Protein AF-A0A1I1FML8-F1 (afdb_monomer)

Radius of gyration: 13.12 Å; Cα contacts (8 Å, |Δi|>4): 53; chains: 1; bounding box: 28×18×33 Å

Secondary structure (DSSP, 8-state):
--BSSTT-PBPPPPPHHHHHHHHHHHHHHHHHHT--GGG---HHHHS---TTTTTT---

Solvent-accessible surface area (backbone atoms only — not comparable to full-atom values): 3674 Å² total; per-residue (Å²): 115,72,49,68,57,92,88,57,40,44,51,66,76,62,49,72,69,56,30,56,53,43,29,52,51,51,50,53,50,26,66,75,67,71,49,59,74,90,78,64,74,59,61,55,79,82,39,99,54,45,78,42,58,70,66,62,61,54,113

Foldseek 3Di:
DWDDDPQATADDAQDPVRLVVVVVVVVVVCVVVVNDPVPDDFPVVPDVGHPNHCVRRDD

Sequence (59 aa):
MAIGPKNKEVYEDVTAAQNSSLDWLISELMDTFAVAAREVYRHPDISYKNLTEARTAKW

pLDDT: mean 85.26, std 10.11, range [60.38, 98.06]

Mean predicted aligned error: 5.5 Å

Structure (mmCIF, N/CA/C/O backbone):
data_AF-A0A1I1FML8-F1
#
_entry.id   AF-A0A1I1FML8-F1
#
loop_
_atom_site.group_PDB
_atom_site.id
_atom_site.type_symbol
_atom_site.label_atom_id
_atom_site.label_alt_id
_atom_site.label_comp_id
_atom_site.label_asym_id
_atom_site.label_entity_id
_atom_site.label_seq_id
_atom_site.pdbx_PDB_ins_code
_atom_site.Cartn_x
_atom_site.Cartn_y
_atom_site.Cartn_z
_atom_site.occupancy
_atom_site.B_iso_or_equiv
_atom_site.auth_seq_id
_atom_site.auth_comp_id
_atom_site.auth_asym_id
_atom_site.auth_atom_id
_atom_site.pdbx_PDB_model_num
ATOM 1 N N . MET A 1 1 ? 15.721 3.759 -8.806 1.00 60.38 1 MET A N 1
ATOM 2 C CA . MET A 1 1 ? 15.976 4.835 -9.810 1.00 60.38 1 MET A CA 1
ATOM 3 C C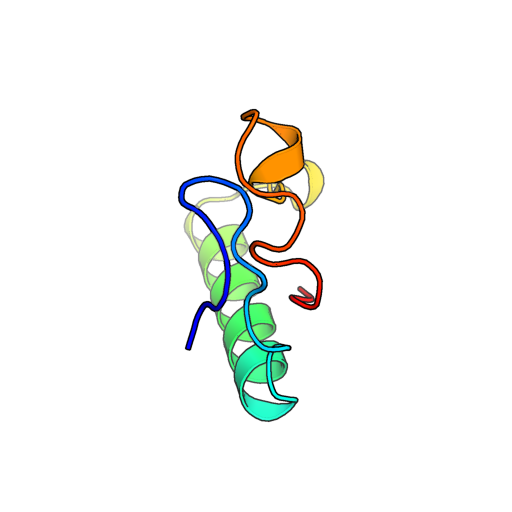 . MET A 1 1 ? 15.064 4.630 -11.019 1.00 60.38 1 MET A C 1
ATOM 5 O O . MET A 1 1 ? 14.918 3.493 -11.442 1.00 60.38 1 MET A O 1
ATOM 9 N N . ALA A 1 2 ? 14.438 5.685 -11.559 1.00 76.12 2 ALA A N 1
ATOM 10 C CA . ALA A 1 2 ? 13.559 5.574 -12.729 1.00 76.12 2 ALA A CA 1
ATOM 11 C C . ALA A 1 2 ? 14.365 5.718 -14.031 1.00 76.12 2 ALA A C 1
ATOM 13 O O . ALA A 1 2 ? 15.172 6.641 -14.150 1.00 76.12 2 ALA A O 1
ATOM 14 N N . ILE A 1 3 ? 14.170 4.809 -14.986 1.00 82.44 3 ILE A N 1
ATOM 15 C CA . ILE A 1 3 ? 14.912 4.778 -16.257 1.00 82.44 3 ILE A CA 1
ATOM 16 C C . ILE A 1 3 ? 13.967 4.915 -17.450 1.00 82.44 3 ILE A C 1
ATOM 18 O O . ILE A 1 3 ? 12.935 4.256 -17.499 1.00 82.44 3 ILE A O 1
ATOM 22 N N . GLY A 1 4 ? 14.319 5.733 -18.441 1.00 81.75 4 GLY A N 1
ATOM 23 C CA . GLY A 1 4 ? 13.543 5.874 -19.677 1.00 81.75 4 GLY A CA 1
ATOM 24 C C . GLY A 1 4 ? 13.223 7.323 -20.051 1.00 81.75 4 GLY A C 1
ATOM 25 O O . GLY A 1 4 ? 13.673 8.252 -19.379 1.00 81.75 4 GLY A O 1
ATOM 26 N N . PRO A 1 5 ? 12.492 7.533 -21.161 1.00 79.44 5 PRO A N 1
ATOM 27 C CA . PRO A 1 5 ? 12.100 8.864 -21.600 1.00 79.44 5 PRO A CA 1
ATOM 28 C C . PRO A 1 5 ? 11.062 9.472 -20.653 1.00 79.44 5 PRO A C 1
ATOM 30 O O . PRO A 1 5 ? 10.293 8.753 -20.018 1.00 79.44 5 PRO A O 1
ATOM 33 N N . LYS A 1 6 ?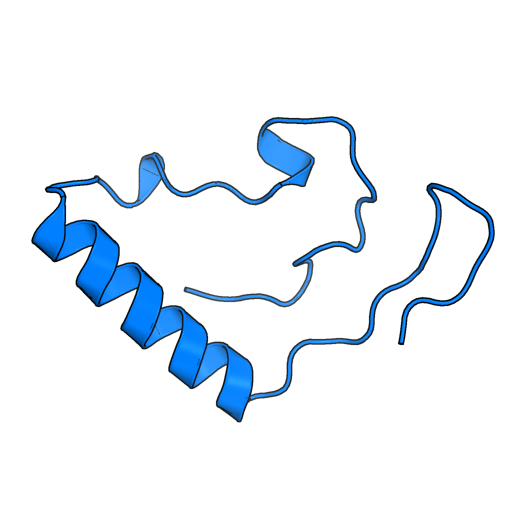 11.022 10.807 -20.607 1.00 77.44 6 LY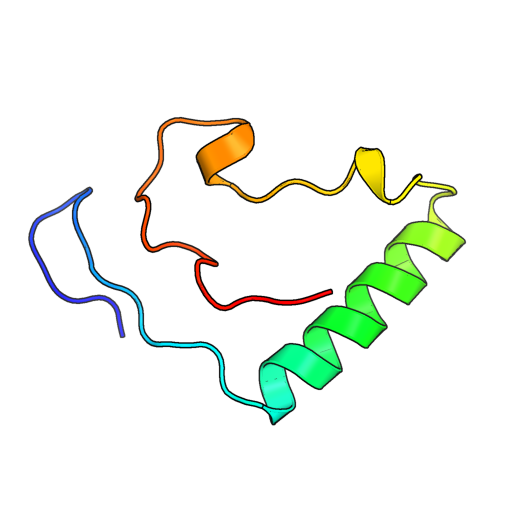S A N 1
ATOM 34 C CA . LYS A 1 6 ? 10.101 11.570 -19.757 1.00 77.44 6 LYS A CA 1
ATOM 35 C C . LYS A 1 6 ? 8.648 11.112 -19.952 1.00 77.44 6 LYS A C 1
ATOM 37 O O . LYS A 1 6 ? 8.178 11.072 -21.091 1.00 77.44 6 LYS A O 1
ATOM 42 N N . ASN A 1 7 ? 7.940 10.835 -18.858 1.00 72.19 7 ASN A N 1
ATOM 43 C CA . ASN A 1 7 ? 6.569 10.296 -18.824 1.00 72.19 7 ASN A CA 1
ATOM 44 C C . ASN A 1 7 ? 6.414 8.875 -19.403 1.00 72.19 7 ASN A C 1
ATOM 46 O O . ASN A 1 7 ? 5.324 8.518 -19.861 1.00 72.19 7 ASN A O 1
ATOM 50 N N . LYS A 1 8 ? 7.500 8.094 -19.445 1.00 77.31 8 LYS A N 1
ATOM 51 C CA . LYS A 1 8 ? 7.518 6.654 -19.772 1.00 77.31 8 LYS A CA 1
ATOM 52 C C . LYS A 1 8 ? 8.609 5.917 -18.990 1.00 77.31 8 LYS A C 1
ATOM 54 O O . LYS A 1 8 ? 9.148 4.911 -19.455 1.00 77.31 8 LYS A O 1
ATOM 59 N N . GLU A 1 9 ? 8.992 6.455 -17.843 1.00 85.75 9 GLU A N 1
ATOM 60 C CA . GLU A 1 9 ? 10.044 5.898 -17.015 1.00 85.75 9 GLU A CA 1
ATOM 61 C C . GLU A 1 9 ? 9.599 4.562 -16.412 1.00 85.75 9 GLU A C 1
ATOM 63 O O . GLU A 1 9 ? 8.448 4.372 -16.027 1.00 85.75 9 GLU A O 1
ATOM 68 N N . VAL A 1 10 ? 10.523 3.615 -16.305 1.00 79.69 10 VAL A N 1
ATOM 69 C CA . VAL A 1 10 ? 10.331 2.363 -15.581 1.00 79.69 10 VAL A CA 1
ATOM 70 C C . VAL A 1 10 ? 10.932 2.540 -14.198 1.00 79.69 10 VAL A C 1
ATOM 72 O O . VAL A 1 10 ? 12.127 2.807 -14.062 1.00 79.69 10 VAL A O 1
ATOM 75 N N . TYR A 1 11 ? 10.084 2.419 -13.182 1.00 81.88 11 TYR A N 1
ATOM 76 C CA . TYR A 1 11 ? 10.488 2.449 -11.783 1.00 81.88 11 TYR A CA 1
ATOM 77 C C . TYR A 1 11 ? 10.909 1.053 -11.331 1.00 81.88 11 TYR A C 1
ATOM 79 O O . TYR A 1 11 ? 10.449 0.045 -11.870 1.00 81.88 11 TYR A O 1
ATOM 87 N N . GLU A 1 12 ? 11.811 1.010 -10.356 1.00 85.31 12 GLU A N 1
ATOM 88 C CA . GLU A 1 12 ? 12.236 -0.242 -9.741 1.00 85.31 12 GLU A CA 1
ATOM 89 C C . GLU A 1 12 ? 11.096 -0.890 -8.960 1.00 85.31 12 GLU A C 1
ATOM 91 O O . GLU A 1 12 ? 10.172 -0.217 -8.493 1.00 85.31 12 GLU A O 1
ATOM 96 N N . ASP A 1 13 ? 11.171 -2.208 -8.819 1.00 86.75 13 ASP A N 1
ATOM 97 C CA . ASP A 1 13 ? 10.182 -2.927 -8.040 1.00 86.75 13 ASP A CA 1
ATOM 98 C C . ASP A 1 13 ? 10.375 -2.655 -6.542 1.00 86.75 13 ASP A C 1
ATOM 100 O O . ASP A 1 13 ? 11.495 -2.558 -6.035 1.00 86.75 13 ASP A O 1
ATOM 104 N N . VAL A 1 14 ? 9.256 -2.548 -5.826 1.00 88.62 14 VAL A N 1
ATOM 105 C CA . VAL A 1 14 ? 9.245 -2.331 -4.379 1.00 88.62 14 VAL A CA 1
ATOM 106 C C . VAL A 1 14 ? 9.809 -3.570 -3.684 1.00 88.62 14 VAL A C 1
ATOM 108 O O . VAL A 1 14 ? 9.374 -4.698 -3.933 1.00 88.62 14 VAL A O 1
ATOM 111 N N . THR A 1 15 ? 10.776 -3.374 -2.790 1.00 92.88 15 THR A N 1
ATOM 112 C CA . THR A 1 15 ? 11.357 -4.478 -2.012 1.00 92.88 15 THR A CA 1
ATOM 113 C C . THR A 1 15 ? 10.332 -5.081 -1.045 1.00 92.88 15 THR A C 1
ATOM 115 O O . THR A 1 15 ? 9.332 -4.453 -0.692 1.00 92.88 15 THR A O 1
ATOM 118 N N . ALA A 1 16 ? 10.590 -6.297 -0.554 1.00 93.00 16 ALA A N 1
ATOM 119 C CA . ALA A 1 16 ? 9.714 -6.945 0.426 1.00 93.00 16 ALA A CA 1
ATOM 120 C C . ALA A 1 16 ? 9.535 -6.101 1.702 1.00 93.00 16 ALA A C 1
ATOM 122 O O . ALA A 1 16 ? 8.410 -5.898 2.144 1.00 93.00 16 ALA A O 1
ATOM 123 N N . ALA A 1 17 ? 10.629 -5.552 2.243 1.00 95.00 17 ALA A N 1
ATOM 124 C CA . ALA A 1 17 ? 10.585 -4.721 3.446 1.00 95.00 17 ALA A CA 1
ATOM 125 C C . ALA A 1 17 ? 9.773 -3.435 3.234 1.00 95.00 17 ALA A C 1
ATOM 127 O O . ALA A 1 17 ? 8.979 -3.063 4.090 1.00 95.00 17 ALA A O 1
ATOM 128 N N . GLN A 1 18 ? 9.919 -2.789 2.073 1.00 93.44 18 GLN A N 1
ATOM 129 C CA . GLN A 1 18 ? 9.136 -1.598 1.738 1.00 93.44 18 GLN A CA 1
ATOM 130 C C . GLN A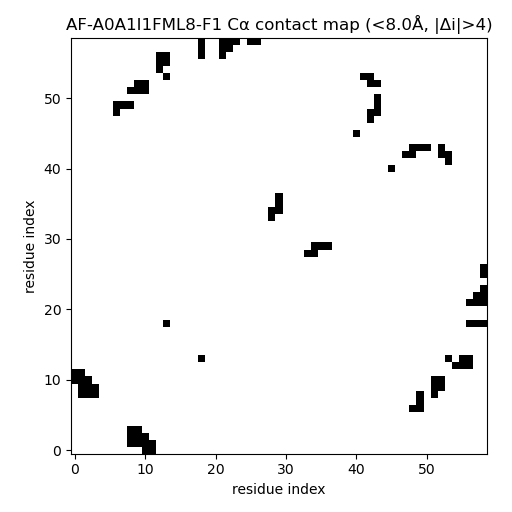 1 18 ? 7.642 -1.906 1.605 1.00 93.44 18 GLN A C 1
ATOM 132 O O . GLN A 1 18 ? 6.833 -1.119 2.081 1.00 93.44 18 GLN A O 1
ATOM 137 N N . ASN A 1 19 ? 7.272 -3.046 1.013 1.00 94.62 19 ASN A N 1
ATOM 138 C CA . ASN A 1 19 ? 5.872 -3.474 0.959 1.00 94.62 19 ASN A CA 1
ATOM 139 C C . ASN A 1 19 ? 5.307 -3.737 2.361 1.00 94.62 19 ASN A C 1
ATOM 141 O O . ASN A 1 19 ? 4.209 -3.287 2.655 1.00 94.62 19 ASN A O 1
ATOM 145 N N . SER A 1 20 ? 6.066 -4.382 3.253 1.00 94.69 20 SER A N 1
ATOM 146 C CA . SER A 1 20 ? 5.633 -4.564 4.645 1.00 94.69 20 SER A CA 1
ATOM 147 C C . SER A 1 20 ? 5.459 -3.236 5.386 1.00 94.69 20 SER A C 1
ATOM 149 O O . SER A 1 20 ? 4.504 -3.074 6.138 1.00 94.69 20 SER A O 1
ATOM 151 N N . SER A 1 21 ? 6.353 -2.266 5.171 1.00 96.00 21 SER A N 1
ATOM 152 C CA . SER A 1 21 ? 6.195 -0.927 5.750 1.00 96.00 21 SER A CA 1
ATOM 153 C C . SER A 1 21 ? 5.000 -0.168 5.166 1.00 96.00 21 SER A C 1
ATOM 155 O O . SER A 1 21 ? 4.347 0.578 5.891 1.00 96.00 21 SER A O 1
ATOM 157 N N . LEU A 1 22 ? 4.719 -0.342 3.872 1.00 94.56 22 LEU A N 1
ATOM 158 C CA . LEU A 1 22 ? 3.603 0.306 3.185 1.00 94.56 22 LEU A CA 1
ATOM 159 C C . LEU A 1 22 ? 2.247 -0.231 3.658 1.00 94.56 22 LEU A C 1
ATOM 161 O O . LEU A 1 22 ? 1.358 0.566 3.936 1.00 94.56 22 LEU A O 1
ATOM 165 N N . ASP A 1 23 ? 2.121 -1.550 3.778 1.00 94.88 23 ASP A N 1
ATOM 166 C CA . ASP A 1 23 ? 0.935 -2.244 4.293 1.00 94.88 23 ASP A CA 1
ATOM 167 C C . ASP A 1 23 ? 0.563 -1.757 5.703 1.00 94.88 23 ASP A C 1
ATOM 169 O O . ASP A 1 23 ? -0.571 -1.336 5.954 1.00 94.88 23 ASP A O 1
ATOM 173 N N . TRP A 1 24 ? 1.559 -1.691 6.596 1.00 96.56 24 TRP A N 1
ATOM 174 C CA . TRP A 1 24 ? 1.371 -1.137 7.937 1.00 96.56 24 TRP A CA 1
ATOM 175 C C . TRP A 1 24 ? 0.919 0.327 7.888 1.00 96.56 24 TRP A C 1
ATOM 177 O O . TRP A 1 24 ? -0.073 0.690 8.515 1.00 96.56 24 TRP A O 1
ATOM 187 N N . LEU A 1 25 ? 1.607 1.169 7.110 1.00 96.75 25 LEU A N 1
ATOM 188 C CA . LEU A 1 25 ? 1.284 2.593 7.029 1.00 96.75 25 LEU A CA 1
ATOM 189 C C . LEU A 1 25 ? -0.135 2.834 6.494 1.00 96.75 25 LEU A C 1
ATOM 191 O O . LEU A 1 25 ? -0.844 3.692 7.014 1.00 96.75 25 LEU A O 1
ATOM 195 N N . ILE A 1 26 ? -0.555 2.105 5.458 1.00 95.38 26 ILE A N 1
ATOM 196 C CA . ILE A 1 26 ? -1.895 2.257 4.882 1.00 95.38 26 ILE A CA 1
ATOM 197 C C . ILE A 1 26 ? -2.966 1.827 5.884 1.00 95.38 26 ILE A C 1
ATOM 199 O O . ILE A 1 26 ? -3.958 2.541 6.025 1.00 95.38 26 ILE A O 1
ATOM 203 N N . SER A 1 27 ? -2.734 0.744 6.627 1.00 96.06 27 SER A N 1
ATOM 204 C CA . SER A 1 27 ? -3.640 0.303 7.693 1.00 96.06 27 SER A CA 1
ATOM 205 C C . SER A 1 27 ? -3.832 1.390 8.759 1.00 96.06 27 SER A C 1
ATOM 207 O O . SER A 1 27 ? -4.964 1.774 9.051 1.00 96.06 27 SER A O 1
ATOM 209 N N . GLU A 1 28 ? -2.740 1.977 9.261 1.00 98.06 28 GLU A N 1
ATOM 210 C CA . GLU A 1 28 ? -2.803 3.057 10.260 1.00 98.06 28 GLU A CA 1
ATOM 211 C C . GLU A 1 28 ? -3.539 4.299 9.737 1.00 98.06 28 GLU A C 1
ATOM 213 O O . GLU A 1 28 ? -4.317 4.925 10.461 1.00 98.06 28 GLU A O 1
ATOM 218 N N . LEU A 1 29 ? -3.319 4.671 8.472 1.00 97.00 29 LEU A N 1
ATOM 219 C CA . LEU A 1 29 ? -4.009 5.805 7.852 1.00 97.00 29 LEU A CA 1
ATOM 220 C C . LEU A 1 29 ? -5.507 5.525 7.678 1.00 97.00 29 LEU A C 1
ATOM 222 O O . LEU A 1 29 ? -6.327 6.406 7.946 1.00 97.00 29 LEU A O 1
ATOM 226 N N . MET A 1 30 ? -5.874 4.317 7.250 1.00 97.19 30 MET A N 1
ATOM 227 C CA . MET A 1 30 ? -7.273 3.919 7.104 1.00 97.19 30 MET A CA 1
ATOM 228 C C . MET A 1 30 ? -8.014 3.981 8.439 1.00 97.19 30 MET A C 1
ATOM 230 O O . MET A 1 30 ? -9.093 4.573 8.497 1.00 97.19 30 MET A O 1
A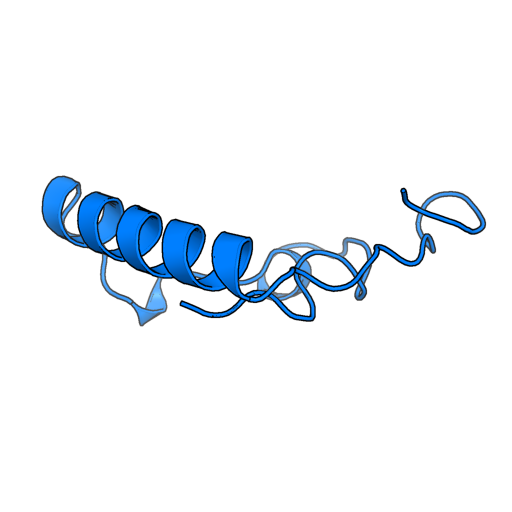TOM 234 N N . ASP A 1 31 ? -7.411 3.455 9.504 1.00 97.31 31 ASP A N 1
ATOM 235 C CA . ASP A 1 31 ? -7.997 3.464 10.844 1.00 97.31 31 ASP A CA 1
ATOM 236 C C . ASP A 1 31 ? -8.075 4.885 11.420 1.00 97.31 31 ASP A C 1
ATOM 238 O O . ASP A 1 31 ? -9.116 5.293 11.938 1.00 97.31 31 ASP A O 1
ATOM 242 N N . THR A 1 32 ? -7.012 5.680 11.263 1.00 98.06 32 THR A N 1
ATOM 243 C CA . THR A 1 32 ? -6.948 7.061 11.774 1.00 98.06 32 THR A CA 1
ATOM 244 C C . THR A 1 32 ? -7.996 7.968 11.130 1.00 98.06 32 THR A C 1
ATOM 246 O O . THR A 1 32 ? -8.593 8.809 11.805 1.00 98.06 32 THR A O 1
ATOM 249 N N . PHE A 1 33 ? -8.219 7.821 9.823 1.00 97.31 33 PHE A N 1
ATOM 250 C CA . PHE A 1 33 ? -9.099 8.703 9.052 1.00 97.31 33 PHE A CA 1
ATOM 251 C C . PHE A 1 33 ? -10.456 8.076 8.709 1.00 97.31 33 PHE A C 1
ATOM 253 O O . PHE A 1 33 ? -11.252 8.710 8.015 1.00 97.31 33 PHE A O 1
ATOM 260 N N . ALA A 1 34 ? -10.733 6.861 9.193 1.00 96.31 34 ALA A N 1
ATOM 261 C CA . ALA A 1 34 ? -11.932 6.086 8.873 1.00 96.31 34 ALA A CA 1
ATOM 262 C C . ALA A 1 34 ? -12.173 5.950 7.352 1.00 96.31 34 ALA A C 1
ATOM 264 O O . ALA A 1 34 ? -13.297 6.087 6.859 1.00 96.31 34 ALA A O 1
ATOM 265 N N . VAL A 1 35 ? -11.101 5.694 6.598 1.00 96.00 35 VAL A N 1
ATOM 266 C CA . VAL A 1 35 ? -11.136 5.526 5.139 1.00 96.00 35 VAL A CA 1
ATOM 267 C C . VAL A 1 35 ? -11.323 4.050 4.799 1.00 96.00 35 VAL A C 1
ATOM 269 O O . VAL A 1 35 ? -10.607 3.184 5.293 1.00 96.00 35 VAL A O 1
ATOM 272 N N . ALA A 1 36 ? -12.281 3.745 3.922 1.00 93.06 36 ALA A N 1
ATOM 273 C CA . ALA A 1 36 ? -12.498 2.379 3.455 1.00 93.06 36 ALA A CA 1
ATOM 274 C C . ALA A 1 36 ? -11.416 1.953 2.449 1.00 93.06 36 ALA A C 1
ATOM 276 O O . ALA A 1 36 ? -11.020 2.744 1.599 1.00 93.06 36 ALA A O 1
ATOM 277 N N . ALA A 1 37 ? -11.034 0.671 2.452 1.00 89.56 37 ALA A N 1
ATOM 278 C CA . ALA A 1 37 ? -10.012 0.125 1.545 1.00 89.56 37 ALA A CA 1
ATOM 279 C C . ALA A 1 37 ? -10.292 0.407 0.057 1.00 89.56 37 ALA A C 1
ATOM 281 O O . ALA A 1 37 ? -9.376 0.637 -0.724 1.00 89.56 37 ALA A O 1
ATOM 282 N N . ARG A 1 38 ? -11.575 0.431 -0.337 1.00 91.25 38 ARG A N 1
ATOM 283 C CA . ARG A 1 38 ? -12.003 0.734 -1.714 1.00 91.25 38 ARG A CA 1
ATOM 284 C C . ARG A 1 38 ? -11.696 2.166 -2.162 1.00 91.25 38 ARG A C 1
ATOM 286 O O . ARG A 1 38 ? -11.777 2.435 -3.350 1.00 91.25 38 ARG A O 1
ATOM 293 N N . GLU A 1 39 ? -11.387 3.057 -1.221 1.00 91.44 39 GLU A N 1
ATOM 294 C CA . GLU A 1 39 ? -10.994 4.443 -1.483 1.00 91.44 39 GLU A CA 1
ATOM 295 C C . GLU A 1 39 ? -9.465 4.615 -1.554 1.00 91.44 39 GLU A C 1
ATOM 297 O O . GLU A 1 39 ? -8.966 5.735 -1.663 1.00 91.44 39 GLU A O 1
ATOM 302 N N . VAL A 1 40 ? -8.707 3.515 -1.491 1.00 90.75 40 VAL A N 1
ATOM 303 C CA . VAL A 1 40 ? -7.255 3.504 -1.675 1.00 90.75 40 VAL A CA 1
ATOM 304 C C . VAL A 1 40 ? -6.952 3.009 -3.085 1.00 90.75 40 VAL A C 1
ATOM 306 O O . VAL A 1 40 ? -7.181 1.849 -3.421 1.00 90.75 40 VAL A O 1
ATOM 309 N N . TYR A 1 41 ? -6.419 3.895 -3.919 1.00 87.50 41 TYR A N 1
ATOM 310 C CA . TYR A 1 41 ? -6.228 3.646 -5.346 1.00 87.50 41 TYR A CA 1
ATOM 311 C C . TYR A 1 41 ? -4.753 3.720 -5.723 1.00 87.50 41 TYR A C 1
ATOM 313 O O . TYR A 1 41 ? -3.988 4.495 -5.135 1.00 87.50 41 TYR A O 1
ATOM 321 N N . ARG A 1 42 ? -4.343 2.978 -6.758 1.00 83.50 42 ARG A N 1
ATOM 322 C CA . ARG A 1 42 ? -3.050 3.254 -7.384 1.00 83.50 42 ARG A CA 1
ATOM 323 C C . ARG A 1 42 ? -3.168 4.536 -8.188 1.00 83.50 42 ARG A C 1
ATOM 325 O O . ARG A 1 42 ? -4.210 4.894 -8.725 1.00 83.50 42 ARG A O 1
ATOM 332 N N . HIS A 1 43 ? -2.046 5.215 -8.319 1.00 78.56 43 HIS A N 1
ATOM 333 C CA . HIS A 1 43 ? -1.977 6.460 -9.061 1.00 78.56 43 HIS A CA 1
ATOM 334 C C . HIS A 1 43 ? -2.473 6.362 -10.523 1.00 78.56 43 HIS A C 1
ATOM 336 O O . HIS A 1 43 ? -3.216 7.261 -10.926 1.00 78.56 43 HIS A O 1
ATOM 342 N N . PRO A 1 44 ? -2.183 5.282 -11.289 1.00 76.62 44 PRO A N 1
ATOM 343 C CA . PRO A 1 44 ? -2.749 5.089 -12.626 1.00 76.62 44 PRO A CA 1
ATOM 344 C C . PRO A 1 44 ? -4.275 4.908 -12.658 1.00 76.62 44 PRO A C 1
ATOM 346 O O . PRO A 1 44 ? -4.876 5.133 -13.705 1.00 76.62 44 PRO A O 1
ATOM 349 N N . ASP A 1 45 ? -4.903 4.515 -11.544 1.00 79.62 45 ASP A N 1
ATOM 350 C CA . ASP A 1 45 ? -6.349 4.257 -11.487 1.00 79.62 45 ASP A CA 1
ATOM 351 C C . ASP A 1 45 ? -7.169 5.564 -11.464 1.00 79.62 45 ASP A C 1
ATOM 353 O O . ASP A 1 45 ? -8.323 5.572 -11.887 1.00 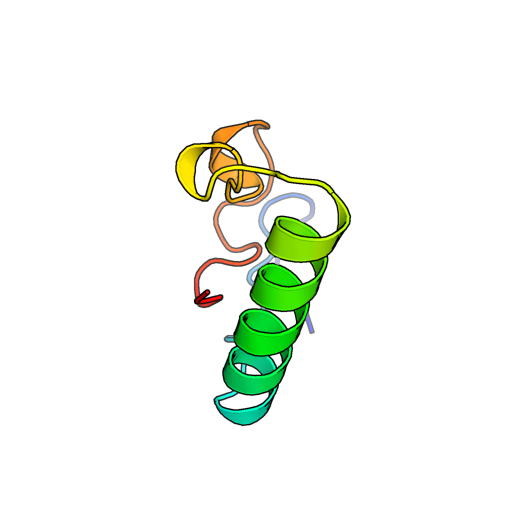79.62 45 ASP A O 1
ATOM 357 N N . ILE A 1 46 ? -6.583 6.679 -11.001 1.00 78.19 46 ILE A N 1
ATOM 358 C CA . ILE A 1 46 ? -7.261 7.990 -10.883 1.00 78.19 46 ILE A CA 1
ATOM 359 C C . ILE A 1 46 ? -6.715 9.021 -11.879 1.00 78.19 46 ILE A C 1
ATOM 361 O O . ILE A 1 46 ? -7.442 9.911 -12.323 1.00 78.19 46 ILE A O 1
ATOM 365 N N . SER A 1 47 ? -5.430 8.951 -12.231 1.00 70.81 47 SER A N 1
ATOM 366 C CA . SER A 1 47 ? -4.785 9.940 -13.095 1.00 70.81 47 SER A CA 1
ATOM 367 C C . SER A 1 47 ? -3.892 9.260 -14.122 1.00 70.81 47 SER A C 1
ATOM 369 O O . SER A 1 47 ? -3.184 8.309 -13.803 1.00 70.81 47 SER A O 1
ATOM 371 N N . TYR A 1 48 ? -3.893 9.768 -15.357 1.00 63.28 48 TYR A N 1
ATOM 372 C CA . TYR A 1 48 ? -3.083 9.247 -16.462 1.00 63.28 48 TYR A CA 1
ATOM 373 C C . TYR A 1 48 ? -1.591 9.578 -16.250 1.00 63.28 48 TYR A C 1
ATOM 375 O O . TYR A 1 48 ? -1.023 10.465 -16.891 1.00 63.28 48 TYR A O 1
ATOM 383 N N . LYS A 1 49 ? -0.971 8.898 -15.284 1.00 69.06 49 LYS A N 1
ATOM 384 C CA . LYS A 1 49 ? 0.460 8.938 -14.961 1.00 69.06 49 LYS A CA 1
ATOM 385 C C . LYS A 1 49 ? 1.139 7.665 -15.478 1.00 69.06 49 LYS A C 1
ATOM 387 O O . LYS A 1 49 ? 0.507 6.804 -16.091 1.00 69.06 49 LYS A O 1
ATOM 392 N N . ASN A 1 50 ? 2.447 7.558 -15.264 1.00 68.56 50 ASN A N 1
ATOM 393 C CA . ASN A 1 50 ? 3.233 6.406 -15.691 1.00 68.56 50 ASN A CA 1
ATOM 394 C C . ASN A 1 50 ? 2.684 5.092 -15.114 1.00 68.56 50 ASN A C 1
ATOM 396 O O . ASN A 1 50 ? 2.614 4.922 -13.901 1.00 68.56 50 ASN A O 1
ATOM 400 N N . LEU A 1 51 ? 2.367 4.130 -15.988 1.00 67.50 51 LEU A N 1
ATOM 401 C CA . LEU A 1 51 ? 1.798 2.816 -15.628 1.00 67.50 51 LEU A CA 1
ATOM 402 C C . LEU A 1 51 ? 2.702 1.963 -14.719 1.00 67.50 51 LEU A C 1
ATOM 404 O O . LEU A 1 51 ? 2.266 0.976 -14.133 1.00 67.50 51 LEU A O 1
ATOM 408 N N . THR A 1 52 ? 3.984 2.298 -14.656 1.00 72.69 52 THR A N 1
ATOM 409 C CA . THR A 1 52 ? 5.007 1.617 -13.856 1.00 72.69 52 THR A CA 1
ATOM 410 C C . THR A 1 52 ? 5.083 2.149 -12.426 1.00 72.69 52 THR A C 1
ATOM 412 O O . THR A 1 52 ? 5.663 1.481 -11.571 1.00 72.69 52 THR A O 1
ATOM 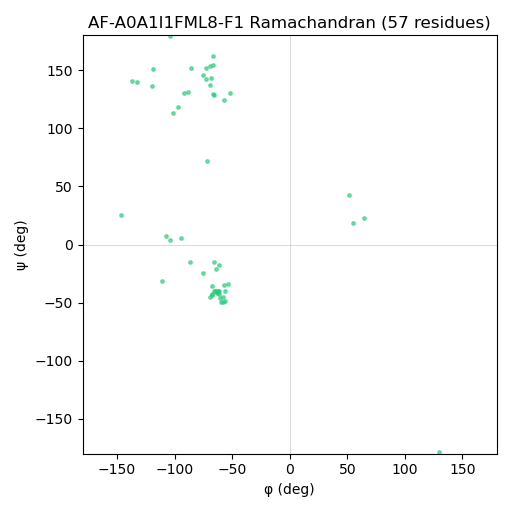415 N N . GLU A 1 53 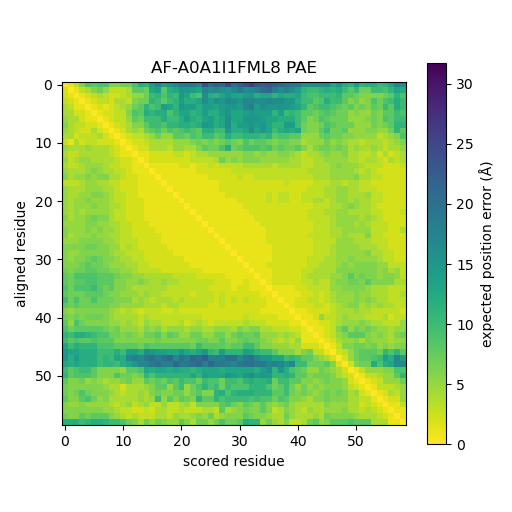? 4.495 3.313 -12.137 1.00 71.62 53 GLU A N 1
ATOM 416 C CA . GLU A 1 53 ? 4.457 3.872 -10.786 1.00 71.62 53 GLU A CA 1
ATOM 417 C C . GLU A 1 53 ? 3.612 2.988 -9.866 1.00 71.62 53 GLU A C 1
ATOM 419 O O . GLU A 1 53 ? 2.479 2.630 -10.187 1.00 71.62 53 GLU A O 1
ATOM 424 N N . ALA A 1 54 ? 4.177 2.625 -8.710 1.00 71.19 54 ALA A N 1
ATOM 425 C CA . ALA A 1 54 ? 3.536 1.773 -7.704 1.00 71.19 54 ALA A CA 1
ATOM 426 C C . ALA A 1 54 ? 3.041 0.403 -8.227 1.00 71.19 54 ALA A C 1
ATOM 428 O O . ALA A 1 54 ? 2.238 -0.260 -7.571 1.00 71.19 54 ALA A O 1
ATOM 429 N N . ARG A 1 55 ? 3.540 -0.066 -9.380 1.00 78.69 55 ARG A N 1
ATOM 430 C CA . ARG A 1 55 ? 3.085 -1.307 -10.0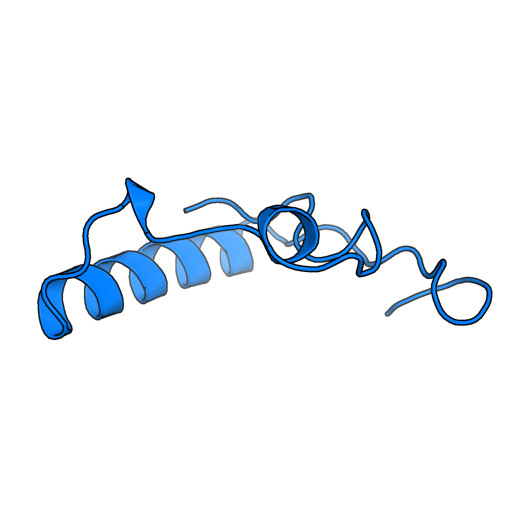34 1.00 78.69 55 ARG A CA 1
ATOM 431 C C . ARG A 1 55 ? 3.208 -2.545 -9.142 1.00 78.69 55 ARG A C 1
ATOM 433 O O . ARG A 1 55 ? 2.385 -3.450 -9.229 1.00 78.69 55 ARG A O 1
ATOM 440 N N . THR A 1 56 ? 4.246 -2.598 -8.312 1.00 81.12 56 THR A N 1
ATOM 441 C CA . THR A 1 56 ? 4.531 -3.730 -7.414 1.00 81.12 56 THR A CA 1
ATOM 442 C C . THR A 1 56 ? 4.265 -3.424 -5.943 1.00 81.12 56 THR A C 1
ATOM 444 O O . THR A 1 56 ? 4.557 -4.266 -5.092 1.00 81.12 56 THR A O 1
ATOM 447 N N . ALA A 1 57 ? 3.676 -2.260 -5.651 1.00 82.50 57 ALA A N 1
ATOM 448 C CA . ALA A 1 57 ? 3.210 -1.915 -4.318 1.00 82.50 57 ALA A CA 1
ATOM 449 C C . ALA A 1 57 ? 1.998 -2.778 -3.928 1.00 82.50 57 ALA A C 1
ATOM 451 O O . ALA A 1 57 ? 1.092 -3.013 -4.742 1.00 82.50 57 ALA A O 1
ATOM 452 N N . LYS A 1 58 ? 2.002 -3.250 -2.682 1.00 83.44 58 LYS A N 1
ATOM 453 C CA . LYS A 1 58 ? 0.938 -4.059 -2.077 1.00 83.44 58 LYS A CA 1
ATOM 454 C C . LYS A 1 58 ? 0.589 -3.497 -0.700 1.00 83.44 58 LYS A C 1
ATOM 456 O O . LYS A 1 58 ? 1.498 -3.092 0.022 1.00 83.44 58 LYS A O 1
ATOM 461 N N . TRP A 1 59 ? -0.705 -3.479 -0.406 1.00 83.75 59 TRP A N 1
ATOM 462 C CA . TRP A 1 59 ? -1.354 -3.082 0.841 1.00 83.75 59 TRP A CA 1
ATOM 463 C C . TRP A 1 59 ? -2.751 -3.713 0.890 1.00 83.75 59 TRP A C 1
ATOM 465 O O . TRP A 1 59 ? -3.148 -4.301 -0.152 1.00 83.75 59 TRP A O 1
#